Protein AF-A0A061NEK0-F1 (afdb_monomer_lite)

Radius of gyration: 27.4 Å; chains: 1; bounding box: 54×19×84 Å

Structure (mmCIF, N/CA/C/O backbone):
data_AF-A0A061NEK0-F1
#
_entry.id   AF-A0A061NEK0-F1
#
loop_
_atom_site.group_PDB
_atom_site.id
_atom_site.type_symbol
_atom_site.label_atom_id
_atom_site.label_alt_id
_atom_site.label_comp_id
_atom_site.label_asym_id
_atom_site.label_entity_id
_atom_site.label_seq_id
_atom_site.pdbx_PDB_ins_code
_atom_site.Cartn_x
_atom_site.Cartn_y
_atom_site.Cartn_z
_atom_site.occupancy
_atom_site.B_iso_or_equiv
_atom_site.auth_seq_id
_atom_site.auth_comp_id
_atom_site.auth_asym_id
_atom_site.auth_atom_id
_atom_site.pdbx_PDB_model_num
ATOM 1 N N . MET A 1 1 ? 34.334 1.147 -56.274 1.00 58.72 1 MET A N 1
ATOM 2 C CA . MET A 1 1 ? 34.775 0.089 -55.332 1.00 58.72 1 MET A CA 1
ATOM 3 C C . MET A 1 1 ? 34.942 0.607 -53.909 1.00 58.72 1 MET A C 1
ATOM 5 O O . MET A 1 1 ? 34.375 -0.015 -53.027 1.00 58.72 1 MET A O 1
ATOM 9 N N . LEU A 1 2 ? 35.651 1.721 -53.669 1.00 62.66 2 LEU A N 1
ATOM 10 C CA . LEU A 1 2 ? 35.825 2.277 -52.313 1.00 62.66 2 LEU A CA 1
ATOM 11 C C . LEU A 1 2 ? 34.498 2.656 -51.624 1.00 62.66 2 LEU A C 1
ATOM 13 O O . LEU A 1 2 ? 34.312 2.338 -50.456 1.00 62.66 2 LEU A O 1
ATOM 17 N N . GLU A 1 3 ? 33.564 3.263 -52.362 1.00 62.41 3 GLU A N 1
ATOM 18 C CA . GLU A 1 3 ? 32.250 3.670 -51.834 1.00 62.41 3 GLU A CA 1
ATOM 19 C C . GLU A 1 3 ? 31.397 2.471 -51.402 1.00 62.41 3 GLU A C 1
ATOM 21 O O . GLU A 1 3 ? 30.913 2.446 -50.280 1.00 62.41 3 GLU A O 1
ATOM 26 N N . ALA A 1 4 ? 31.303 1.422 -52.229 1.00 62.53 4 ALA A N 1
ATOM 27 C CA . ALA A 1 4 ? 30.570 0.197 -51.887 1.00 62.53 4 ALA A CA 1
ATOM 28 C C . ALA A 1 4 ? 31.139 -0.512 -50.639 1.00 62.53 4 ALA A C 1
ATOM 30 O O . ALA A 1 4 ? 30.400 -1.114 -49.863 1.00 62.53 4 ALA A O 1
ATOM 31 N N . LEU A 1 5 ? 32.454 -0.410 -50.427 1.00 62.09 5 LEU A N 1
ATOM 32 C CA . LEU A 1 5 ? 33.147 -0.981 -49.272 1.00 62.09 5 LEU A CA 1
ATOM 33 C C . LEU A 1 5 ? 32.915 -0.140 -48.001 1.00 62.09 5 LEU A C 1
ATOM 35 O O . LEU A 1 5 ? 32.737 -0.697 -46.920 1.00 62.09 5 LEU A O 1
ATOM 39 N N . GLN A 1 6 ? 32.831 1.189 -48.132 1.00 66.38 6 GLN A N 1
ATOM 40 C CA . GLN A 1 6 ? 32.424 2.087 -47.045 1.00 66.38 6 GLN A CA 1
ATOM 41 C C . GLN A 1 6 ? 30.955 1.899 -46.650 1.00 66.38 6 GLN A C 1
ATOM 43 O O . GLN A 1 6 ? 30.661 1.836 -45.459 1.00 66.38 6 GLN A O 1
ATOM 48 N N . THR A 1 7 ? 30.042 1.759 -47.615 1.00 69.38 7 THR A N 1
ATOM 49 C CA . THR A 1 7 ? 28.618 1.513 -47.336 1.00 69.38 7 THR A CA 1
ATOM 50 C C . THR A 1 7 ? 28.421 0.192 -46.589 1.00 69.38 7 THR A C 1
ATOM 52 O O . THR A 1 7 ? 27.707 0.162 -45.591 1.00 69.38 7 THR A O 1
ATOM 55 N N . SER A 1 8 ? 29.136 -0.866 -46.991 1.00 77.81 8 SER A N 1
ATOM 56 C CA . SER A 1 8 ? 29.091 -2.174 -46.322 1.00 77.81 8 SER A CA 1
ATOM 57 C C . SER A 1 8 ? 29.613 -2.124 -44.879 1.00 77.81 8 SER A C 1
ATOM 59 O O . SER A 1 8 ? 29.010 -2.710 -43.981 1.00 77.81 8 SER A O 1
ATOM 61 N N . LEU A 1 9 ? 30.696 -1.384 -44.616 1.00 78.12 9 LEU A N 1
ATOM 62 C CA . LEU A 1 9 ? 31.216 -1.214 -43.255 1.00 78.12 9 LEU A CA 1
ATOM 63 C C . LEU A 1 9 ? 30.249 -0.429 -42.361 1.00 78.12 9 LEU A C 1
ATOM 65 O O . LEU A 1 9 ? 30.056 -0.793 -41.201 1.00 78.12 9 LEU A O 1
ATOM 69 N N . ILE A 1 10 ? 29.617 0.618 -42.895 1.00 85.06 10 ILE A N 1
ATOM 70 C CA . ILE A 1 10 ? 28.613 1.403 -42.167 1.00 85.06 10 ILE A CA 1
ATOM 71 C C . ILE A 1 10 ? 27.393 0.538 -41.834 1.00 85.06 10 ILE A C 1
ATOM 73 O O . ILE A 1 10 ? 26.927 0.569 -40.697 1.00 85.06 10 ILE A O 1
ATOM 77 N N . GLU A 1 11 ? 26.915 -0.281 -42.773 1.00 82.88 11 GLU A N 1
ATOM 78 C CA . GLU A 1 11 ? 25.824 -1.229 -42.524 1.00 82.88 11 GLU A CA 1
ATOM 79 C C . GLU A 1 11 ? 26.165 -2.228 -41.419 1.00 82.88 11 GLU A C 1
ATOM 81 O O . GLU A 1 11 ? 25.357 -2.435 -40.515 1.00 82.88 11 GLU A O 1
ATOM 86 N N . VAL A 1 12 ? 27.365 -2.816 -41.434 1.00 87.56 12 VAL A N 1
ATOM 87 C CA . VAL A 1 12 ? 27.789 -3.773 -40.399 1.00 87.56 12 VAL A CA 1
ATOM 88 C C . VAL A 1 12 ? 27.848 -3.107 -39.024 1.00 87.56 12 VAL A C 1
ATOM 90 O O . VAL A 1 12 ? 27.375 -3.679 -38.037 1.00 87.56 12 VAL A O 1
ATOM 93 N N . VAL A 1 13 ? 28.372 -1.881 -38.944 1.00 86.69 13 VAL A N 1
ATOM 94 C CA . VAL A 1 13 ? 28.430 -1.117 -37.691 1.00 86.69 13 VAL A CA 1
ATOM 95 C C . VAL A 1 13 ? 27.025 -0.782 -37.194 1.00 86.69 13 VAL A C 1
ATOM 97 O O . VAL A 1 13 ? 26.716 -1.054 -36.036 1.00 86.69 13 VAL A O 1
ATOM 100 N N . LEU A 1 14 ? 26.149 -0.262 -38.057 1.00 87.25 14 LEU A N 1
ATOM 101 C CA . LEU A 1 14 ? 24.770 0.073 -37.693 1.00 87.25 14 LEU A CA 1
ATOM 102 C C . LEU A 1 14 ? 23.977 -1.161 -37.255 1.00 87.25 14 LEU A C 1
ATOM 104 O O . LEU A 1 14 ? 23.258 -1.100 -36.261 1.00 87.25 14 LEU A O 1
ATOM 108 N N . SER A 1 15 ? 24.157 -2.290 -37.941 1.00 86.06 15 SER A N 1
ATOM 109 C CA . SER A 1 15 ? 23.525 -3.566 -37.587 1.00 86.06 15 SER A CA 1
ATOM 110 C C . SER A 1 15 ? 23.976 -4.035 -36.207 1.00 86.06 15 SER A C 1
ATOM 112 O O . SER A 1 15 ? 23.158 -4.396 -35.364 1.00 86.06 15 SER A O 1
ATOM 114 N N . THR A 1 16 ? 25.284 -3.975 -35.947 1.00 88.69 16 THR A N 1
ATOM 115 C CA . THR A 1 16 ? 25.867 -4.401 -34.669 1.00 88.69 16 THR A CA 1
ATOM 116 C C . THR A 1 16 ? 25.396 -3.504 -33.527 1.00 88.69 16 THR A C 1
ATOM 118 O O . THR A 1 16 ? 24.958 -3.997 -32.490 1.00 88.69 16 THR A O 1
ATOM 121 N N . VAL A 1 17 ? 25.419 -2.185 -33.727 1.00 90.25 17 VAL A N 1
ATOM 122 C CA . VAL A 1 17 ? 24.923 -1.208 -32.749 1.00 90.25 17 VAL A CA 1
ATOM 123 C C . VAL A 1 17 ? 23.427 -1.405 -32.496 1.00 90.25 17 VAL A C 1
ATOM 125 O O . VAL A 1 17 ? 23.006 -1.423 -31.342 1.00 90.25 17 VAL A O 1
ATOM 128 N N . GLY A 1 18 ? 22.633 -1.632 -33.545 1.00 89.00 18 GLY A N 1
ATOM 129 C CA . GLY A 1 18 ? 21.205 -1.920 -33.431 1.00 89.00 18 GLY A CA 1
ATOM 130 C C . GLY A 1 18 ? 20.920 -3.169 -32.595 1.00 89.00 18 GLY A C 1
ATOM 131 O O . GLY A 1 18 ? 20.079 -3.124 -31.699 1.00 89.00 18 GLY A O 1
ATOM 132 N N . ILE A 1 19 ? 21.666 -4.256 -32.818 1.00 92.12 19 ILE A N 1
ATOM 133 C CA . ILE A 1 19 ? 21.547 -5.496 -32.035 1.00 92.12 19 ILE A CA 1
ATOM 134 C C . ILE A 1 19 ? 21.915 -5.253 -30.567 1.00 92.12 19 ILE A C 1
ATOM 136 O O . ILE A 1 19 ? 21.203 -5.712 -29.676 1.00 92.12 19 ILE A O 1
ATOM 140 N N . LEU A 1 20 ? 22.990 -4.507 -30.296 1.00 89.00 20 LEU A N 1
ATOM 141 C CA . LEU A 1 20 ? 23.414 -4.203 -28.927 1.00 89.00 20 LEU A CA 1
ATOM 142 C C . LEU A 1 20 ? 22.389 -3.337 -28.185 1.00 89.00 20 LEU A C 1
ATOM 144 O O . LEU A 1 20 ? 22.084 -3.616 -27.026 1.00 89.00 20 LEU A O 1
ATOM 148 N N . ILE A 1 21 ? 21.813 -2.331 -28.849 1.00 88.75 21 ILE A N 1
ATOM 149 C CA . ILE A 1 21 ? 20.743 -1.503 -28.277 1.00 88.75 21 ILE A CA 1
ATOM 150 C C . ILE A 1 21 ? 19.499 -2.358 -28.016 1.00 88.75 21 ILE A C 1
ATOM 152 O O . ILE A 1 21 ? 18.942 -2.302 -26.921 1.00 88.75 21 ILE A O 1
ATOM 156 N N . ALA A 1 22 ? 19.085 -3.191 -28.974 1.00 88.62 22 ALA A N 1
ATOM 157 C CA . ALA A 1 22 ? 17.927 -4.068 -28.814 1.00 88.62 22 ALA A CA 1
ATOM 158 C C . ALA A 1 22 ? 18.116 -5.076 -27.667 1.00 88.62 22 ALA A C 1
ATOM 160 O O . ALA A 1 22 ? 17.193 -5.298 -26.880 1.00 88.62 22 ALA A O 1
ATOM 161 N N . ALA A 1 23 ? 19.316 -5.645 -27.528 1.00 87.94 23 ALA A N 1
ATOM 162 C CA . ALA A 1 23 ? 19.665 -6.536 -26.426 1.00 87.94 23 ALA A CA 1
ATOM 163 C C . ALA A 1 23 ? 19.645 -5.805 -25.075 1.00 87.94 23 ALA A C 1
ATOM 165 O O . ALA A 1 23 ? 19.086 -6.319 -24.104 1.00 87.94 23 ALA A O 1
ATOM 166 N N . ALA A 1 24 ? 20.192 -4.586 -25.015 1.00 83.00 24 ALA A N 1
ATOM 167 C CA . ALA A 1 24 ? 20.168 -3.763 -23.811 1.00 83.00 24 ALA A CA 1
ATOM 168 C C . ALA A 1 24 ? 18.729 -3.427 -23.392 1.00 83.00 24 ALA A C 1
ATOM 170 O O . ALA A 1 24 ? 18.350 -3.679 -22.249 1.00 83.00 24 ALA A O 1
ATOM 171 N N . VAL A 1 25 ? 17.898 -2.937 -24.315 1.00 85.88 25 VAL A N 1
ATOM 172 C CA . VAL A 1 25 ? 16.480 -2.648 -24.052 1.00 85.88 25 VAL A CA 1
ATOM 173 C C . VAL A 1 25 ? 15.760 -3.911 -23.576 1.00 85.88 25 VAL A C 1
ATOM 175 O O . VAL A 1 25 ? 15.135 -3.896 -22.520 1.00 85.88 25 VAL A O 1
ATOM 178 N N . SER A 1 26 ? 15.933 -5.040 -24.266 1.00 82.38 26 SER A N 1
ATOM 179 C CA . SER A 1 26 ? 15.298 -6.313 -23.888 1.00 82.38 26 SER A CA 1
ATOM 180 C C . SER A 1 26 ? 15.684 -6.786 -22.482 1.00 82.38 26 SER A C 1
ATOM 182 O O . SER A 1 26 ? 14.870 -7.391 -21.789 1.00 82.38 26 SER A O 1
ATOM 184 N N . TYR A 1 27 ? 16.906 -6.495 -22.035 1.00 83.94 27 TYR A N 1
ATOM 185 C CA . TYR A 1 27 ? 17.371 -6.842 -20.694 1.00 83.94 27 TYR A CA 1
ATOM 186 C C . TYR A 1 27 ? 16.875 -5.872 -19.610 1.00 83.94 27 TYR A C 1
ATOM 188 O O . TYR A 1 27 ? 16.482 -6.301 -18.520 1.00 83.94 27 TYR A O 1
ATOM 196 N N . PHE A 1 28 ? 16.894 -4.564 -19.881 1.00 79.38 28 PHE A N 1
ATOM 197 C CA . PHE A 1 28 ? 16.578 -3.539 -18.882 1.00 79.38 28 PHE A CA 1
ATOM 198 C C . PHE A 1 28 ? 15.080 -3.251 -18.754 1.00 79.38 28 PHE A C 1
ATOM 200 O O . PHE A 1 28 ? 14.603 -3.073 -17.633 1.00 79.38 28 PHE A O 1
ATOM 207 N N . THR A 1 29 ? 14.319 -3.263 -19.850 1.00 81.12 29 THR A N 1
ATOM 208 C CA . THR A 1 29 ? 12.872 -2.992 -19.850 1.00 81.12 29 THR A CA 1
ATOM 209 C C . THR A 1 29 ? 12.081 -3.843 -18.847 1.00 81.12 29 THR A C 1
ATOM 211 O O . THR A 1 29 ? 11.348 -3.253 -18.051 1.00 81.12 29 THR A O 1
ATOM 214 N N . PRO A 1 30 ? 12.216 -5.185 -18.787 1.00 81.88 30 PRO A N 1
ATOM 215 C CA . PRO A 1 30 ? 11.453 -5.981 -17.824 1.00 81.88 30 PRO A CA 1
ATOM 216 C C . PRO A 1 30 ? 11.849 -5.690 -16.372 1.00 81.88 30 PRO A C 1
ATOM 218 O O . PRO A 1 30 ? 10.997 -5.724 -15.487 1.00 81.88 30 PRO A O 1
ATOM 221 N N . LYS A 1 31 ? 13.123 -5.363 -16.109 1.00 76.75 31 LYS A N 1
ATOM 222 C CA . LYS A 1 31 ? 13.577 -4.989 -14.762 1.00 76.75 31 LYS A CA 1
ATOM 223 C C . LYS A 1 31 ? 12.987 -3.657 -14.331 1.00 76.75 31 LYS A C 1
ATOM 225 O O . LYS A 1 31 ? 12.442 -3.582 -13.238 1.00 76.75 31 LYS A O 1
ATOM 230 N N . ILE A 1 32 ? 13.073 -2.636 -15.185 1.00 74.38 32 ILE A N 1
ATOM 231 C CA . ILE A 1 32 ? 12.514 -1.308 -14.907 1.00 74.38 32 ILE A CA 1
ATOM 232 C C . ILE A 1 32 ? 11.010 -1.419 -14.669 1.00 74.38 32 ILE A C 1
ATOM 234 O O . ILE A 1 32 ? 10.530 -0.913 -13.661 1.00 74.38 32 ILE A O 1
ATOM 238 N N . LYS A 1 33 ? 10.290 -2.155 -15.527 1.00 76.75 33 LYS A N 1
ATOM 239 C CA . LYS A 1 33 ? 8.861 -2.413 -15.337 1.00 76.75 33 LYS A CA 1
ATOM 240 C C . LYS A 1 33 ? 8.582 -3.034 -13.966 1.00 76.75 33 LYS A C 1
ATOM 242 O O . LYS A 1 33 ? 7.783 -2.495 -13.219 1.00 76.75 33 LYS A O 1
ATOM 247 N N . ARG A 1 34 ? 9.320 -4.083 -13.583 1.00 79.44 34 ARG A N 1
ATOM 248 C CA . ARG A 1 34 ? 9.161 -4.719 -12.267 1.00 79.44 34 ARG A CA 1
ATOM 249 C C . ARG A 1 34 ? 9.404 -3.752 -11.106 1.00 79.44 34 ARG A C 1
ATOM 251 O O . ARG A 1 34 ? 8.708 -3.827 -10.105 1.00 79.44 34 ARG A O 1
ATOM 258 N N . TYR A 1 35 ? 10.404 -2.877 -11.205 1.00 74.62 35 TYR A N 1
ATOM 259 C CA . TYR A 1 35 ? 10.663 -1.875 -10.167 1.00 74.62 35 TYR A CA 1
ATOM 260 C C . TYR A 1 35 ? 9.541 -0.843 -10.063 1.00 74.62 35 TYR A C 1
ATOM 262 O O . TYR A 1 35 ? 9.186 -0.467 -8.951 1.00 74.62 35 TYR A O 1
ATOM 270 N N . LEU A 1 36 ? 8.989 -0.407 -11.198 1.00 70.94 36 LEU A N 1
ATOM 271 C CA . LEU A 1 36 ? 7.853 0.511 -11.229 1.00 70.94 36 LEU A CA 1
ATOM 272 C C . LEU A 1 36 ? 6.590 -0.142 -10.662 1.00 70.94 36 LEU A C 1
ATOM 274 O O . LEU A 1 36 ? 5.921 0.488 -9.855 1.00 70.94 36 LEU A O 1
ATOM 278 N N . ASP A 1 37 ? 6.319 -1.403 -11.006 1.00 74.44 37 ASP A N 1
ATOM 279 C CA . ASP A 1 37 ? 5.181 -2.157 -10.469 1.00 74.44 37 ASP A CA 1
ATOM 280 C C . ASP A 1 37 ? 5.303 -2.301 -8.938 1.00 74.44 37 ASP A C 1
ATOM 282 O O . ASP A 1 37 ? 4.375 -1.977 -8.207 1.00 74.44 37 ASP A O 1
ATOM 286 N N . ILE A 1 38 ? 6.491 -2.661 -8.428 1.00 73.69 38 ILE A N 1
ATOM 287 C CA . ILE A 1 38 ? 6.753 -2.739 -6.977 1.00 73.69 38 ILE A CA 1
ATOM 288 C C . ILE A 1 38 ? 6.584 -1.374 -6.291 1.00 73.69 38 ILE A C 1
ATOM 290 O O . ILE A 1 38 ? 6.096 -1.308 -5.163 1.00 73.69 38 ILE A O 1
ATOM 294 N N . ALA A 1 39 ? 7.029 -0.289 -6.928 1.00 65.88 39 ALA A N 1
ATOM 295 C CA . ALA A 1 39 ? 6.888 1.055 -6.376 1.00 65.88 39 ALA A CA 1
ATOM 296 C C . ALA A 1 39 ? 5.415 1.488 -6.327 1.00 65.88 39 ALA A C 1
ATOM 298 O O . ALA A 1 39 ? 4.973 1.994 -5.302 1.00 65.88 39 ALA A O 1
ATOM 299 N N . ALA A 1 40 ? 4.653 1.218 -7.389 1.00 71.31 40 ALA A N 1
ATOM 300 C CA . ALA A 1 40 ? 3.223 1.498 -7.445 1.00 71.31 40 ALA A CA 1
ATOM 301 C C . ALA A 1 40 ? 2.441 0.691 -6.397 1.00 71.31 40 ALA A C 1
ATOM 303 O O . ALA A 1 40 ? 1.609 1.252 -5.686 1.00 71.31 40 ALA A O 1
ATOM 304 N N . ASP A 1 41 ? 2.753 -0.598 -6.234 1.00 75.94 41 ASP A N 1
ATOM 305 C CA . ASP A 1 41 ? 2.148 -1.438 -5.195 1.00 75.94 41 ASP A CA 1
ATOM 306 C C . ASP A 1 41 ? 2.459 -0.905 -3.791 1.00 75.94 41 ASP A C 1
ATOM 308 O O . ASP A 1 41 ? 1.586 -0.867 -2.923 1.00 75.94 41 ASP A O 1
ATOM 312 N N . ARG A 1 42 ? 3.695 -0.445 -3.560 1.00 71.62 42 ARG A N 1
ATOM 313 C CA . ARG A 1 42 ? 4.096 0.151 -2.281 1.00 71.62 42 ARG A CA 1
ATOM 314 C C . ARG A 1 42 ? 3.342 1.447 -1.989 1.00 71.62 42 ARG A C 1
ATOM 316 O O . ARG A 1 42 ? 2.918 1.637 -0.851 1.00 71.62 42 ARG A O 1
ATOM 323 N N . ASP A 1 43 ? 3.182 2.316 -2.980 1.00 76.38 43 ASP A N 1
ATOM 324 C CA . ASP A 1 43 ? 2.449 3.574 -2.817 1.00 76.38 43 ASP A CA 1
ATOM 325 C C . ASP A 1 43 ? 0.964 3.309 -2.541 1.00 76.38 43 ASP A C 1
ATOM 327 O O . ASP A 1 43 ? 0.398 3.896 -1.620 1.00 76.38 43 ASP A O 1
ATOM 331 N N . ASN A 1 44 ? 0.356 2.352 -3.250 1.00 77.62 44 ASN A N 1
ATOM 332 C CA . ASN A 1 44 ? -1.020 1.924 -2.995 1.00 77.62 44 ASN A CA 1
ATOM 333 C C . ASN A 1 44 ? -1.198 1.395 -1.563 1.00 77.62 44 ASN A C 1
ATOM 335 O O . ASN A 1 44 ? -2.135 1.793 -0.872 1.00 77.62 44 ASN A O 1
ATOM 339 N N . LEU A 1 45 ? -0.278 0.553 -1.078 1.00 81.38 45 LEU A N 1
ATOM 340 C CA . LEU A 1 45 ? -0.293 0.074 0.309 1.00 81.38 45 LEU A CA 1
ATOM 341 C C . LEU A 1 45 ? -0.113 1.212 1.322 1.00 81.38 45 LEU A C 1
ATOM 343 O O . LEU A 1 45 ? -0.760 1.199 2.368 1.00 81.38 45 LEU A O 1
ATOM 347 N N . GLY A 1 46 ? 0.727 2.202 1.013 1.00 82.94 46 GLY A N 1
ATOM 348 C CA . GLY A 1 46 ? 0.905 3.394 1.843 1.00 82.94 46 GLY A CA 1
ATOM 349 C C . GLY A 1 46 ? -0.375 4.224 1.955 1.00 82.94 46 GLY A C 1
ATOM 350 O O . GLY A 1 46 ? -0.753 4.619 3.055 1.00 82.94 46 GLY A O 1
ATOM 351 N N . ILE A 1 47 ? -1.080 4.427 0.840 1.00 83.75 47 ILE A N 1
ATOM 352 C CA . ILE A 1 47 ? -2.367 5.137 0.811 1.00 83.75 47 ILE A CA 1
ATOM 353 C C . ILE A 1 47 ? -3.420 4.389 1.636 1.00 83.75 47 ILE A C 1
ATOM 355 O O . ILE A 1 47 ? -4.139 5.010 2.419 1.00 83.75 47 ILE A O 1
ATOM 359 N N . ILE A 1 48 ? -3.497 3.061 1.500 1.00 85.69 48 ILE A N 1
ATOM 360 C CA . ILE A 1 48 ? -4.419 2.235 2.293 1.00 85.69 48 ILE A CA 1
ATOM 361 C C . ILE A 1 48 ? -4.107 2.383 3.785 1.00 85.69 48 ILE A C 1
ATOM 363 O O . ILE A 1 48 ? -5.020 2.651 4.565 1.00 85.69 48 ILE A O 1
ATOM 367 N N . ALA A 1 49 ? -2.834 2.267 4.175 1.00 85.56 49 ALA A N 1
ATOM 368 C CA . ALA A 1 49 ? -2.410 2.400 5.566 1.00 85.56 49 ALA A CA 1
ATOM 369 C C . ALA A 1 49 ? -2.814 3.760 6.158 1.00 85.56 49 ALA A C 1
ATOM 371 O O . ALA A 1 49 ? -3.386 3.810 7.249 1.00 85.56 49 ALA A O 1
ATOM 372 N N . GLU A 1 50 ? -2.601 4.848 5.418 1.00 85.94 50 GLU A N 1
ATOM 373 C CA . GLU A 1 50 ? -2.964 6.197 5.858 1.00 85.94 50 GLU A CA 1
ATOM 374 C C . GLU A 1 50 ? -4.478 6.355 6.045 1.00 85.94 50 GLU A C 1
ATOM 376 O O . GLU A 1 50 ? -4.937 6.817 7.089 1.00 85.94 50 GLU A O 1
ATOM 381 N N . ILE A 1 51 ? -5.277 5.894 5.078 1.00 87.06 51 ILE A N 1
ATOM 382 C CA . ILE A 1 51 ? -6.744 5.933 5.173 1.00 87.06 51 ILE A CA 1
ATOM 383 C C . ILE A 1 51 ? -7.229 5.133 6.386 1.00 87.06 51 ILE A C 1
ATOM 385 O O . ILE A 1 51 ? -8.136 5.573 7.095 1.00 87.06 51 ILE A O 1
ATOM 389 N N . THR A 1 52 ? -6.627 3.971 6.646 1.00 87.50 52 THR A N 1
ATOM 390 C CA . THR A 1 52 ? -6.992 3.144 7.801 1.00 87.50 52 THR A CA 1
ATOM 391 C C . THR A 1 52 ? -6.573 3.765 9.132 1.00 87.50 52 THR A C 1
ATOM 393 O O . THR A 1 52 ? -7.337 3.676 10.088 1.00 87.50 52 THR A O 1
ATOM 396 N N . ASN A 1 53 ? -5.438 4.468 9.202 1.00 88.31 53 ASN A N 1
ATOM 397 C CA . ASN A 1 53 ? -5.057 5.222 10.400 1.00 88.31 53 ASN A CA 1
ATOM 398 C C . ASN A 1 53 ? -6.066 6.344 10.683 1.00 88.31 53 ASN A C 1
ATOM 400 O O . ASN A 1 53 ? -6.598 6.419 11.785 1.00 88.31 53 ASN A O 1
ATOM 404 N N . VAL A 1 54 ? -6.424 7.132 9.663 1.00 88.25 54 VAL A N 1
ATOM 405 C CA . VAL A 1 54 ? -7.445 8.188 9.784 1.00 88.25 54 VAL A CA 1
ATOM 406 C C . VAL A 1 54 ? -8.799 7.611 10.209 1.00 88.25 54 VAL A C 1
ATOM 408 O O . VAL A 1 54 ? -9.534 8.229 10.978 1.00 88.25 54 VAL A O 1
ATOM 411 N N . ALA A 1 55 ? -9.157 6.422 9.717 1.00 87.50 55 ALA A N 1
ATOM 412 C CA . ALA A 1 55 ? -10.376 5.732 10.126 1.00 87.50 55 ALA A CA 1
ATOM 413 C C . ALA A 1 55 ? -10.355 5.366 11.617 1.00 87.50 55 ALA A C 1
ATOM 415 O O . ALA A 1 55 ? -11.351 5.587 12.305 1.00 87.50 55 ALA A O 1
ATOM 416 N N . VAL A 1 56 ? -9.228 4.837 12.103 1.00 88.12 56 VAL A N 1
ATOM 417 C CA . VAL A 1 56 ? -9.011 4.482 13.512 1.00 88.12 56 VAL A CA 1
ATOM 418 C C . VAL A 1 56 ? -9.082 5.720 14.406 1.00 88.12 56 VAL A C 1
ATOM 420 O O . VAL A 1 56 ? -9.871 5.739 15.348 1.00 88.12 56 VAL A O 1
ATOM 423 N N . GLU A 1 57 ? -8.336 6.775 14.082 1.00 87.44 57 GLU A N 1
ATOM 424 C CA . GLU A 1 57 ? -8.349 8.036 14.836 1.00 87.44 57 GLU A CA 1
ATOM 425 C C . GLU A 1 57 ? -9.767 8.606 14.934 1.00 87.44 57 GLU A C 1
ATOM 427 O O . GLU A 1 57 ? -10.265 8.911 16.018 1.00 87.44 57 GLU A O 1
ATOM 432 N N . ARG A 1 58 ? -10.480 8.641 13.804 1.00 88.44 58 ARG A N 1
ATOM 433 C CA . ARG A 1 58 ? -11.855 9.133 13.744 1.00 88.44 58 ARG A CA 1
ATOM 434 C C . ARG A 1 58 ? -12.802 8.353 14.656 1.00 88.44 58 ARG A C 1
ATOM 436 O O . ARG A 1 58 ? -13.667 8.965 15.285 1.00 88.44 58 ARG A O 1
ATOM 443 N N . VAL A 1 59 ? -12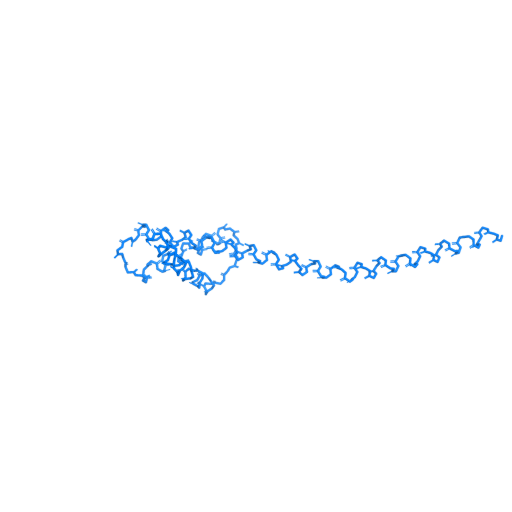.714 7.021 14.694 1.00 89.56 59 VAL A N 1
ATOM 444 C CA . VAL A 1 59 ? -13.619 6.234 15.548 1.00 89.56 59 VAL A CA 1
ATOM 445 C C . VAL A 1 59 ? -13.255 6.331 17.022 1.00 89.56 59 VAL A C 1
ATOM 447 O O . VAL A 1 59 ? -14.151 6.277 17.861 1.00 89.56 59 VAL A O 1
ATOM 450 N N . GLU A 1 60 ? -11.979 6.514 17.356 1.00 85.88 60 GLU A N 1
ATOM 451 C CA . GLU A 1 60 ? -11.569 6.776 18.736 1.00 85.88 60 GLU A CA 1
ATOM 452 C C . GLU A 1 60 ? -12.108 8.118 19.238 1.00 85.88 60 GLU A C 1
ATOM 454 O O . GLU A 1 60 ? -12.607 8.193 20.363 1.00 85.88 60 GLU A O 1
ATOM 459 N N . GLU A 1 61 ? -12.106 9.146 18.387 1.00 86.12 61 GLU A N 1
ATOM 460 C CA . GLU A 1 61 ? -12.702 10.447 18.698 1.00 86.12 61 GLU A CA 1
ATOM 461 C C . GLU A 1 61 ? -14.233 10.381 18.818 1.00 86.12 61 GLU A C 1
ATOM 463 O O . GLU A 1 61 ? -14.810 10.921 19.763 1.00 86.12 61 GLU A O 1
ATOM 468 N N . GLN A 1 62 ? -14.913 9.729 17.867 1.00 81.81 62 GLN A N 1
ATOM 469 C CA . GLN A 1 62 ? -16.381 9.764 17.764 1.00 81.81 62 GLN A CA 1
ATOM 470 C C . GLN A 1 62 ? -17.093 8.764 18.673 1.00 81.81 62 GLN A C 1
ATOM 472 O O . GLN A 1 62 ? -18.206 9.034 19.122 1.00 81.81 62 GLN A O 1
ATOM 477 N N . PHE A 1 63 ? -16.462 7.626 18.952 1.00 85.12 63 PHE A N 1
ATOM 478 C CA . PHE A 1 63 ? -17.037 6.530 19.732 1.00 85.12 63 PHE A CA 1
ATOM 479 C C . PHE A 1 63 ? -16.234 6.278 21.012 1.00 85.12 63 PHE A C 1
ATOM 481 O O . PHE A 1 63 ? -16.111 5.144 21.479 1.00 85.12 63 PHE A O 1
ATOM 488 N N . SER A 1 64 ? -15.644 7.324 21.592 1.00 82.00 64 SER A N 1
ATOM 489 C CA . SER A 1 64 ? -14.894 7.209 22.844 1.00 82.00 64 SER A CA 1
ATOM 490 C C . SER A 1 64 ? -15.740 6.545 23.944 1.00 82.00 64 SER A C 1
ATOM 492 O O . SER A 1 64 ? -16.877 6.937 24.193 1.00 82.00 64 SER A O 1
ATOM 494 N N . GLY A 1 65 ? -15.193 5.507 24.586 1.00 77.69 65 GLY A N 1
ATOM 495 C CA . GLY A 1 65 ? -15.890 4.716 25.612 1.00 77.69 65 GLY A CA 1
ATOM 496 C C . GLY A 1 65 ? -16.793 3.583 25.101 1.00 77.69 65 GLY A C 1
ATOM 497 O O . GLY A 1 65 ? -17.237 2.772 25.911 1.00 77.69 65 GLY A O 1
ATOM 498 N N . GLU A 1 66 ? -17.024 3.473 23.791 1.00 88.06 66 GLU A N 1
ATOM 499 C CA . GLU A 1 66 ? -17.771 2.359 23.196 1.00 88.06 66 GLU A CA 1
ATOM 500 C C . GLU A 1 66 ? -16.941 1.072 23.091 1.00 88.06 66 GLU A C 1
ATOM 502 O O . GLU A 1 66 ? -15.710 1.066 23.206 1.00 88.06 66 GLU A O 1
ATOM 507 N N . SER A 1 67 ? -17.628 -0.046 22.833 1.00 86.62 67 SER A N 1
ATOM 508 C CA . SER A 1 67 ? -16.974 -1.347 22.669 1.00 86.62 67 SER A CA 1
ATOM 509 C C . SER A 1 67 ? -15.989 -1.358 21.491 1.00 86.62 67 SER A C 1
ATOM 511 O O . SER A 1 67 ? -16.282 -0.857 20.404 1.00 86.62 67 SER A O 1
ATOM 513 N N . GLY A 1 68 ? -14.839 -2.014 21.679 1.00 83.81 68 GLY A N 1
ATOM 514 C CA . GLY A 1 68 ? -13.824 -2.140 20.627 1.00 83.81 68 GLY A CA 1
ATOM 515 C C . GLY A 1 68 ? -14.337 -2.833 19.360 1.00 83.81 68 GLY A C 1
ATOM 516 O O . GLY A 1 68 ? -13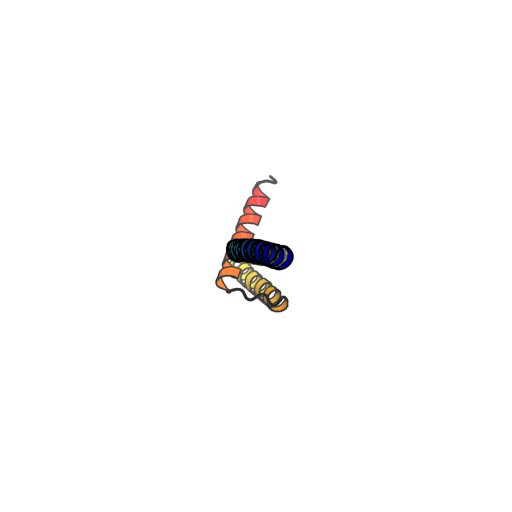.893 -2.505 18.268 1.00 83.81 68 GLY A O 1
ATOM 517 N N . ALA A 1 69 ? -15.317 -3.736 19.479 1.00 87.19 69 ALA A N 1
ATOM 518 C CA . ALA A 1 69 ? -15.935 -4.395 18.327 1.00 87.19 69 ALA A CA 1
ATOM 519 C C . ALA A 1 69 ? -16.758 -3.425 17.462 1.00 87.19 69 ALA A C 1
ATOM 521 O O . ALA A 1 69 ? -16.710 -3.513 16.238 1.00 87.19 69 ALA A O 1
ATOM 522 N N . LEU A 1 70 ? -17.474 -2.483 18.086 1.00 88.69 70 LEU A N 1
ATOM 523 C CA . LEU A 1 70 ? -18.229 -1.460 17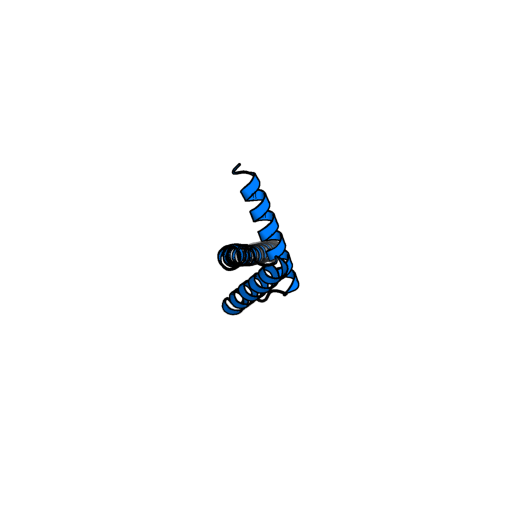.360 1.00 88.69 70 LEU A CA 1
ATOM 524 C C . LEU A 1 70 ? -17.279 -0.505 16.631 1.00 88.69 70 LEU A C 1
ATOM 526 O O . LEU A 1 70 ? -17.443 -0.273 15.438 1.00 88.69 70 LEU A O 1
ATOM 530 N N . LYS A 1 71 ? -16.235 -0.029 17.321 1.00 88.12 71 LYS A N 1
ATOM 531 C CA . LYS A 1 71 ? -15.187 0.807 16.714 1.00 88.12 71 LYS A CA 1
ATOM 532 C C . LYS A 1 71 ? -14.521 0.110 15.529 1.00 88.12 71 LYS A C 1
ATOM 534 O O . LYS A 1 71 ? -14.311 0.733 14.495 1.00 88.12 71 LYS A O 1
ATOM 539 N N . PHE A 1 72 ? -14.229 -1.185 15.673 1.00 90.19 72 PHE A N 1
ATOM 540 C CA . PHE A 1 72 ? -13.658 -2.029 14.622 1.00 90.19 72 PHE A CA 1
ATOM 541 C C . PHE A 1 72 ? -14.507 -2.042 13.355 1.00 90.19 72 PHE A C 1
ATOM 543 O O . PHE A 1 72 ? -14.003 -1.805 12.254 1.00 90.19 72 PHE A O 1
ATOM 550 N N . GLU A 1 73 ? -15.799 -2.304 13.514 1.00 91.75 73 GLU A N 1
ATOM 551 C CA . GLU A 1 73 ? -16.719 -2.398 12.390 1.00 91.75 73 GLU A CA 1
ATOM 552 C C . GLU A 1 73 ? -16.939 -1.026 11.729 1.00 91.75 73 GLU A C 1
ATOM 554 O O . GLU A 1 73 ? -16.847 -0.918 10.508 1.00 91.75 73 GLU A O 1
ATOM 559 N N . GLU A 1 74 ? -17.106 0.042 12.515 1.00 91.81 74 GLU A N 1
ATOM 560 C CA . GLU A 1 74 ? -17.264 1.408 11.995 1.00 91.81 74 GLU A CA 1
ATOM 561 C C . GLU A 1 74 ? -16.015 1.901 11.250 1.00 91.81 74 GLU A C 1
ATOM 563 O O . GLU A 1 74 ? -16.121 2.476 10.163 1.00 91.81 74 GLU A O 1
ATOM 568 N N . ALA A 1 75 ? -14.816 1.627 11.774 1.00 89.69 75 ALA A N 1
ATOM 569 C CA . ALA A 1 75 ? -13.567 2.006 11.115 1.00 89.69 75 ALA A CA 1
ATOM 570 C C . ALA A 1 75 ? -13.384 1.250 9.792 1.00 89.69 75 ALA A C 1
ATOM 572 O O . ALA A 1 75 ? -12.997 1.841 8.783 1.00 89.69 75 ALA A O 1
ATOM 573 N N . THR A 1 76 ? -13.733 -0.040 9.775 1.00 92.38 76 THR A N 1
ATOM 574 C CA . THR A 1 76 ? -13.691 -0.874 8.566 1.00 92.38 76 THR A CA 1
ATOM 575 C C . THR A 1 76 ? -14.661 -0.352 7.505 1.00 92.38 76 THR A C 1
ATOM 577 O O . THR A 1 76 ? -14.276 -0.175 6.348 1.00 92.38 76 THR A O 1
ATOM 580 N N . GLN A 1 77 ? -15.903 -0.037 7.886 1.00 92.81 77 GLN A N 1
ATOM 581 C CA . GLN A 1 77 ? -16.903 0.509 6.963 1.00 92.81 77 GLN A CA 1
ATOM 582 C C . GLN A 1 77 ? -16.519 1.894 6.436 1.00 92.81 77 GLN A C 1
ATOM 584 O O . GLN A 1 77 ? -16.740 2.195 5.260 1.00 92.81 77 GLN A O 1
ATOM 589 N N . TYR A 1 78 ? -15.949 2.747 7.286 1.00 89.88 78 TYR A N 1
ATOM 590 C CA . TYR A 1 78 ? -15.480 4.069 6.888 1.00 89.88 78 TYR A CA 1
ATOM 591 C C . TYR A 1 78 ? -14.315 3.979 5.895 1.00 89.88 78 TYR A C 1
ATOM 593 O O . TYR A 1 78 ? -14.373 4.601 4.833 1.00 89.88 78 TYR A O 1
ATOM 601 N N . ALA A 1 79 ? -13.299 3.164 6.196 1.00 90.38 79 ALA A N 1
ATOM 602 C CA . ALA A 1 79 ? -12.161 2.946 5.307 1.00 90.38 79 ALA A CA 1
ATOM 603 C C . ALA A 1 79 ? -12.601 2.355 3.958 1.00 90.38 79 ALA A C 1
ATOM 605 O O . ALA A 1 79 ? -12.202 2.868 2.915 1.00 90.38 79 ALA A O 1
ATOM 606 N N . SER A 1 80 ? -13.487 1.354 3.970 1.00 91.50 80 SER A N 1
ATOM 607 C CA . SER A 1 80 ? -14.040 0.735 2.757 1.00 91.50 80 SER A CA 1
ATOM 608 C C . SER A 1 80 ? -14.736 1.759 1.848 1.00 91.50 80 SER A C 1
ATOM 610 O O . SER A 1 80 ? -14.381 1.888 0.677 1.00 91.50 80 SER A O 1
ATOM 612 N N . LYS A 1 81 ? -15.629 2.598 2.399 1.00 90.75 81 LYS A N 1
ATOM 613 C CA . LYS A 1 81 ? -16.321 3.658 1.634 1.00 90.75 81 LYS A CA 1
ATOM 614 C C . LYS A 1 81 ? -15.368 4.691 1.034 1.00 90.75 81 LYS A C 1
ATOM 616 O O . LYS A 1 81 ? -15.645 5.250 -0.029 1.00 90.75 81 LYS A O 1
ATOM 621 N N . ILE A 1 82 ? -14.282 5.010 1.734 1.00 87.12 82 ILE A N 1
ATOM 622 C CA . ILE A 1 82 ? -13.280 5.955 1.239 1.00 87.12 82 ILE A CA 1
ATOM 623 C C . ILE A 1 82 ? -12.480 5.327 0.104 1.00 87.12 82 ILE A C 1
ATOM 625 O O . ILE A 1 82 ? -12.360 5.943 -0.952 1.00 87.12 82 ILE A O 1
ATOM 629 N N . LEU A 1 83 ? -11.977 4.109 0.296 1.00 87.06 83 LEU A N 1
ATOM 630 C CA . LEU A 1 83 ? -11.209 3.384 -0.717 1.00 87.06 83 LEU A CA 1
ATOM 631 C C . LEU A 1 83 ? -12.024 3.194 -2.003 1.00 87.06 83 LEU A C 1
ATOM 633 O O . LEU A 1 83 ? -11.526 3.500 -3.087 1.00 87.06 83 LEU A O 1
ATOM 637 N N . GLU A 1 84 ? -13.306 2.838 -1.879 1.00 88.06 84 GLU A N 1
ATOM 638 C CA . GLU A 1 84 ? -14.238 2.740 -3.008 1.00 88.06 84 GLU A CA 1
ATOM 639 C C . GLU A 1 84 ? -14.400 4.086 -3.737 1.00 88.06 84 GLU A C 1
ATOM 641 O O . GLU A 1 84 ? -14.323 4.148 -4.964 1.00 88.06 84 GLU A O 1
ATOM 646 N N . ARG A 1 85 ? -14.543 5.198 -3.000 1.00 86.06 85 ARG A N 1
ATOM 647 C CA . ARG A 1 85 ? -14.646 6.545 -3.593 1.00 86.06 85 ARG A CA 1
ATOM 648 C C . ARG A 1 85 ? -13.392 6.944 -4.376 1.00 86.06 85 ARG A C 1
ATOM 650 O O . ARG A 1 85 ? -13.507 7.671 -5.361 1.00 86.06 85 ARG A O 1
ATOM 657 N N . TYR A 1 86 ? -12.217 6.502 -3.937 1.00 81.19 86 TYR A N 1
ATOM 658 C CA . TYR A 1 86 ? -10.951 6.741 -4.632 1.00 81.19 86 TYR A CA 1
ATOM 659 C C . TYR A 1 86 ? -10.671 5.726 -5.752 1.00 81.19 86 TYR A C 1
ATOM 661 O O . TYR A 1 86 ? -9.658 5.853 -6.437 1.00 81.19 86 TYR A O 1
ATOM 669 N N . GLY A 1 87 ? -11.565 4.756 -5.980 1.00 82.62 87 GLY A N 1
ATOM 670 C CA . GLY A 1 87 ? -11.402 3.724 -7.004 1.00 82.62 87 GLY A CA 1
ATOM 671 C C . GLY A 1 87 ? -10.299 2.715 -6.681 1.00 82.62 87 GLY A C 1
ATOM 672 O O . GLY A 1 87 ? -9.740 2.111 -7.593 1.00 82.62 87 GLY A O 1
ATOM 673 N N . ILE A 1 88 ? -9.954 2.559 -5.401 1.00 81.75 88 ILE A N 1
ATOM 674 C CA . ILE A 1 88 ? -8.948 1.606 -4.937 1.00 81.75 88 ILE A CA 1
ATOM 675 C C . ILE A 1 88 ? -9.680 0.314 -4.569 1.00 81.75 88 ILE A C 1
ATOM 677 O O . ILE A 1 88 ? -10.388 0.255 -3.564 1.00 81.75 88 ILE A O 1
ATOM 681 N N . GLU A 1 89 ? -9.510 -0.725 -5.385 1.00 81.75 89 GLU A N 1
ATOM 682 C CA . GLU A 1 89 ? -10.041 -2.056 -5.091 1.00 81.75 89 GLU A CA 1
ATOM 683 C C . GLU A 1 89 ? -9.132 -2.771 -4.088 1.00 81.75 89 GLU A C 1
ATOM 685 O O . GLU A 1 89 ? -7.964 -3.051 -4.361 1.00 81.75 89 GLU A O 1
ATOM 690 N N . VAL A 1 90 ? -9.671 -3.063 -2.905 1.00 84.88 90 VAL A N 1
ATOM 691 C CA . VAL A 1 90 ? -8.946 -3.711 -1.808 1.00 84.88 90 VAL A CA 1
ATOM 692 C C . VAL A 1 90 ? -9.857 -4.756 -1.175 1.00 84.88 90 VAL A C 1
ATOM 694 O O . VAL A 1 90 ? -11.062 -4.540 -1.075 1.00 84.88 90 VAL A O 1
ATOM 697 N N . SER A 1 91 ? -9.305 -5.892 -0.747 1.00 89.12 91 SER A N 1
ATOM 698 C CA . SER A 1 91 ? -10.100 -6.898 -0.041 1.00 89.12 91 SER A CA 1
ATOM 699 C C . SER A 1 91 ? -10.478 -6.429 1.365 1.00 89.12 91 SER A C 1
ATOM 701 O O . SER A 1 91 ? -9.670 -5.813 2.066 1.00 89.12 91 SER A O 1
ATOM 703 N N . ASP A 1 92 ? -11.678 -6.801 1.812 1.00 88.75 92 ASP A N 1
ATOM 704 C CA . ASP A 1 92 ? -12.147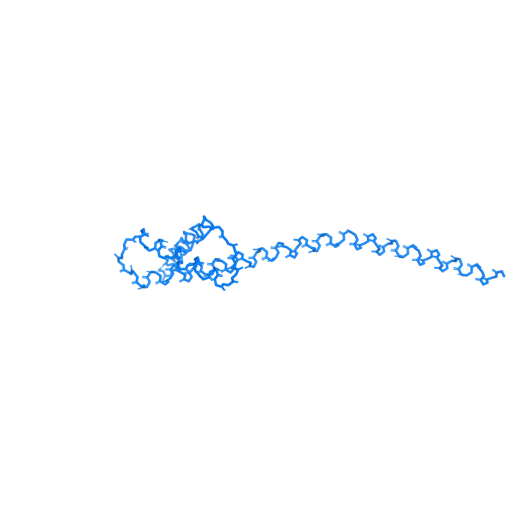 -6.537 3.179 1.00 88.75 92 ASP A CA 1
ATOM 705 C C . ASP A 1 92 ? -11.172 -7.067 4.238 1.00 88.75 92 ASP A C 1
ATOM 707 O O . ASP A 1 92 ? -10.931 -6.406 5.248 1.00 88.75 92 ASP A O 1
ATOM 711 N N . ASP A 1 93 ? -10.557 -8.228 3.993 1.00 90.12 93 ASP A N 1
ATOM 712 C CA . ASP A 1 93 ? -9.558 -8.817 4.889 1.00 90.12 93 ASP A CA 1
ATOM 713 C C . ASP A 1 93 ? -8.326 -7.919 5.054 1.00 90.12 93 ASP A C 1
ATOM 715 O O . ASP A 1 93 ? -7.809 -7.768 6.162 1.00 90.12 93 ASP A O 1
ATOM 719 N N . LEU A 1 94 ? -7.862 -7.292 3.966 1.00 87.94 94 LEU A N 1
ATOM 720 C CA . LEU A 1 94 ? -6.710 -6.395 4.006 1.00 87.94 94 LEU A CA 1
ATOM 721 C C . LEU A 1 94 ? -7.054 -5.088 4.725 1.00 87.94 94 LEU A C 1
ATOM 723 O O . LEU A 1 94 ? -6.250 -4.613 5.524 1.00 87.94 94 LEU A O 1
ATOM 727 N N . ILE A 1 95 ? -8.255 -4.544 4.508 1.00 89.94 95 ILE A N 1
ATOM 728 C CA . ILE A 1 95 ? -8.743 -3.365 5.240 1.00 89.94 95 ILE A CA 1
ATOM 729 C C . ILE A 1 95 ? -8.784 -3.671 6.740 1.00 89.94 95 ILE A C 1
ATOM 731 O O . ILE A 1 95 ? -8.204 -2.936 7.536 1.00 89.94 95 ILE A O 1
ATOM 735 N N . ARG A 1 96 ? -9.401 -4.792 7.128 1.00 92.62 96 ARG A N 1
ATOM 736 C CA . ARG A 1 96 ? -9.491 -5.239 8.526 1.00 92.62 96 ARG A CA 1
ATOM 737 C C . ARG A 1 96 ? -8.106 -5.416 9.155 1.00 92.62 96 ARG A C 1
ATOM 739 O O . ARG A 1 96 ? -7.893 -4.960 10.275 1.00 92.62 96 ARG A O 1
ATOM 746 N N . ALA A 1 97 ? -7.160 -6.026 8.442 1.00 91.00 97 ALA A N 1
ATOM 747 C CA . ALA A 1 97 ? -5.790 -6.201 8.922 1.00 91.00 97 ALA A CA 1
ATOM 748 C C . ALA A 1 97 ? -5.055 -4.862 9.112 1.00 91.00 97 ALA A C 1
ATOM 750 O O . ALA A 1 97 ? -4.411 -4.656 10.138 1.00 91.00 97 ALA A O 1
ATOM 751 N N . GLN A 1 98 ? -5.182 -3.932 8.161 1.00 90.44 98 GLN A N 1
ATOM 752 C CA . GLN A 1 98 ? -4.561 -2.604 8.245 1.00 90.44 98 GLN A CA 1
ATOM 753 C C . GLN A 1 98 ? -5.150 -1.752 9.371 1.00 90.44 98 GLN A C 1
ATOM 755 O O . GLN A 1 98 ? -4.422 -1.048 10.062 1.00 90.44 98 GLN A O 1
ATOM 760 N N . ILE A 1 99 ? -6.451 -1.881 9.618 1.00 91.50 99 ILE A N 1
ATOM 761 C CA . ILE A 1 99 ? -7.133 -1.262 10.754 1.00 91.50 99 ILE A CA 1
ATOM 762 C C . ILE A 1 99 ? -6.604 -1.813 12.097 1.00 91.50 99 ILE A C 1
ATOM 764 O O . ILE A 1 99 ? -6.321 -1.038 13.011 1.00 91.50 99 ILE A O 1
ATOM 768 N N . GLN A 1 100 ? -6.403 -3.133 12.224 1.00 90.88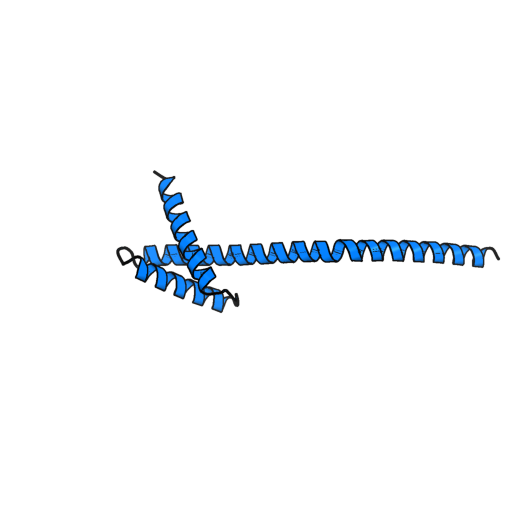 100 GLN A N 1
ATOM 769 C CA . GLN A 1 100 ? -5.772 -3.725 13.419 1.00 90.88 100 GLN A CA 1
ATOM 770 C C . GLN A 1 100 ? -4.344 -3.212 13.629 1.00 90.88 100 GLN A C 1
ATOM 772 O O . GLN A 1 100 ? -3.956 -2.890 14.753 1.00 90.88 100 GLN A O 1
ATOM 777 N N . ASP A 1 101 ? -3.573 -3.128 12.548 1.00 89.50 101 ASP A N 1
ATOM 778 C CA . ASP A 1 101 ? -2.201 -2.627 12.567 1.00 89.50 101 ASP A CA 1
ATOM 779 C C . ASP A 1 101 ? -2.148 -1.130 12.930 1.00 89.50 101 ASP A C 1
ATOM 781 O O . ASP A 1 101 ? -1.319 -0.713 13.738 1.00 89.50 101 ASP A O 1
ATOM 785 N N . GLY A 1 102 ? -3.096 -0.326 12.437 1.00 85.88 102 GLY A N 1
ATOM 786 C CA . GLY A 1 102 ? -3.278 1.077 12.821 1.00 85.88 102 GLY A CA 1
ATOM 787 C C . GLY A 1 102 ? -3.510 1.252 14.322 1.00 85.88 102 GLY A C 1
ATOM 788 O O . GLY A 1 102 ? -2.816 2.039 14.966 1.00 85.88 102 GLY A O 1
ATOM 789 N N . TRP A 1 103 ? -4.394 0.445 14.917 1.00 87.88 103 TRP A N 1
ATOM 790 C CA . TRP A 1 103 ? -4.585 0.428 16.372 1.00 87.88 103 TRP A CA 1
ATOM 791 C C . TRP A 1 103 ? -3.329 0.020 17.140 1.00 87.88 103 TRP A C 1
ATOM 793 O O . TRP A 1 103 ? -3.032 0.603 18.185 1.00 87.88 103 TRP A O 1
ATOM 803 N N . HIS A 1 104 ? -2.594 -0.979 16.645 1.00 87.31 104 HIS A N 1
ATOM 804 C CA . HIS A 1 104 ? -1.347 -1.408 17.271 1.00 87.31 104 HIS A CA 1
ATOM 805 C C . HIS A 1 104 ? -0.312 -0.278 17.272 1.00 87.31 104 HIS A C 1
ATOM 807 O O . HIS A 1 104 ? 0.261 0.022 18.320 1.00 87.31 104 HIS A O 1
ATOM 813 N N . ARG A 1 105 ? -0.138 0.398 16.128 1.00 83.50 105 ARG A N 1
ATOM 814 C CA . ARG A 1 105 ? 0.756 1.553 15.981 1.00 83.50 105 ARG A CA 1
ATOM 815 C C . ARG A 1 105 ? 0.388 2.689 16.925 1.00 83.50 105 ARG A C 1
ATOM 817 O O . ARG A 1 105 ? 1.263 3.169 17.642 1.00 83.50 105 ARG A O 1
ATOM 824 N N . MET A 1 106 ? -0.888 3.068 16.972 1.00 81.56 106 MET A N 1
ATOM 825 C CA . MET A 1 106 ? -1.388 4.129 17.850 1.00 81.56 106 MET A CA 1
ATOM 826 C C . MET A 1 106 ? -1.094 3.815 19.325 1.00 81.56 106 MET A C 1
ATOM 828 O O . MET A 1 106 ? -0.512 4.633 20.028 1.00 81.56 106 MET A O 1
ATOM 832 N N . GLN A 1 107 ? -1.359 2.582 19.775 1.00 82.19 107 GLN A N 1
ATOM 833 C CA . GLN A 1 107 ? -1.040 2.153 21.144 1.00 82.19 107 GLN A CA 1
ATOM 834 C C . GLN A 1 107 ? 0.464 2.120 21.448 1.00 82.19 107 GLN A C 1
ATOM 836 O O . GLN A 1 107 ? 0.864 2.268 22.604 1.00 82.19 107 GLN A O 1
ATOM 841 N N . THR A 1 108 ? 1.311 1.850 20.453 1.00 80.62 108 THR A N 1
ATOM 842 C CA . THR A 1 108 ? 2.770 1.904 20.628 1.00 80.62 108 THR A CA 1
ATOM 843 C C . THR A 1 108 ? 3.321 3.327 20.603 1.00 80.62 108 THR A C 1
ATOM 845 O O . THR A 1 108 ? 4.287 3.583 21.317 1.00 80.62 108 THR A O 1
ATOM 848 N N . ALA A 1 109 ? 2.708 4.236 19.840 1.00 70.69 109 ALA A N 1
ATOM 849 C CA . ALA A 1 109 ? 3.073 5.650 19.792 1.00 70.69 109 ALA A CA 1
ATOM 850 C C . ALA A 1 109 ? 2.722 6.355 21.114 1.00 70.69 109 ALA A C 1
ATOM 852 O O . ALA A 1 109 ? 3.598 6.970 21.716 1.00 70.69 109 ALA A O 1
ATOM 853 N N . ASP A 1 110 ? 1.513 6.128 21.644 1.00 58.72 110 ASP A N 1
ATOM 854 C CA . ASP A 1 110 ? 1.069 6.655 22.948 1.00 58.72 110 ASP A CA 1
ATOM 855 C C . ASP A 1 110 ? 1.987 6.243 24.112 1.00 58.72 110 ASP A C 1
ATOM 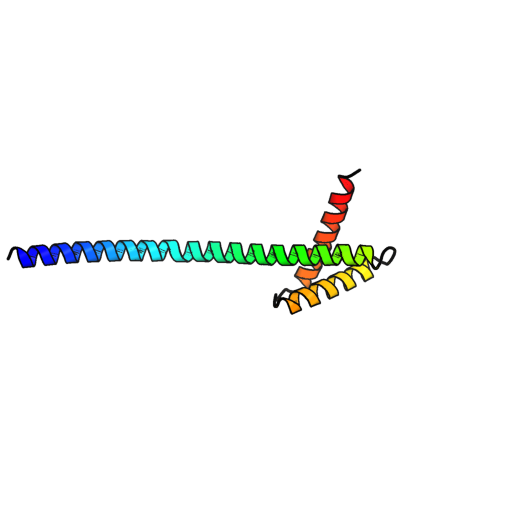857 O O . ASP A 1 110 ? 2.128 6.957 25.102 1.00 58.72 110 ASP A O 1
ATOM 861 N N . LYS A 1 111 ? 2.646 5.082 24.015 1.00 57.75 111 LYS A N 1
ATOM 862 C CA . LYS A 1 111 ? 3.569 4.588 25.052 1.00 57.75 111 LYS A CA 1
ATOM 863 C C . LYS A 1 111 ? 4.947 5.249 25.031 1.00 57.75 111 LYS A C 1
ATOM 865 O O . LYS A 1 111 ? 5.696 5.050 25.982 1.00 57.75 111 LYS A O 1
ATOM 870 N N . GLN A 1 112 ? 5.315 5.955 23.963 1.00 53.47 112 GLN A N 1
ATOM 871 C CA . GLN A 1 112 ? 6.613 6.632 23.851 1.00 53.47 112 GLN A CA 1
ATOM 872 C C . GLN A 1 112 ? 6.564 8.101 24.288 1.00 53.47 112 GLN A C 1
ATOM 874 O O . GLN A 1 112 ? 7.619 8.688 24.518 1.00 53.47 112 GLN A O 1
ATOM 879 N N . GLU A 1 113 ? 5.370 8.679 24.437 1.00 47.06 113 GLU A N 1
ATOM 880 C CA . GLU A 1 113 ? 5.172 10.065 24.886 1.00 47.06 113 GLU A CA 1
ATOM 881 C C . GLU A 1 113 ? 4.970 10.208 26.412 1.00 47.06 113 GLU A C 1
ATOM 883 O O . GLU A 1 113 ? 4.688 11.308 26.891 1.00 47.06 113 GLU A O 1
ATOM 888 N N . VAL A 1 114 ? 5.154 9.124 27.185 1.00 42.88 114 VAL A N 1
ATOM 889 C CA . VAL A 1 114 ? 5.068 9.097 28.665 1.00 42.88 114 VAL A CA 1
ATOM 890 C C . VAL A 1 114 ? 6.439 8.941 29.315 1.00 42.88 114 VAL A C 1
ATOM 892 O O . VAL A 1 114 ? 7.173 8.001 28.935 1.00 42.88 114 VAL A O 1
#

Foldseek 3Di:
DVVVVVVVVVVVVVVVVVVVVVVVCVVVVVVVVVVVVVVVVVVLLVVLLVLLLVLLVVLCVVVPPDDPVVSLVSSLVSSVVVCVVVVNDDDSVSSSVSNVVSVVVVVVVVVVVD

pLDDT: mean 82.01, std 9.95, range [42.88, 92.81]

Sequence (114 aa):
MLEALQTSLIEVVLSTVGILIAAAVSYFTPKIKRYLDIAADRDNLGIIAEITNVAVERVEEQFSGESGALKFEEATQYASKILERYGIEVSDDLIRAQIQDGWHRMQTADKQEV

Secondary structure (DSSP, 8-state):
-HHHHHHHHHHHHHHHHHHHHHHHHHHHHHHHHHHHHHHHHHHHHHHHHHHHHHHHHHHHHHTTTS-HHHHHHHHHHHHHHHHHHTT----HHHHHHHHHHHHHHHHHHHTT--